Protein AF-A0A3N5RMQ4-F1 (afdb_monomer_lite)

Radius of gyration: 27.78 Å; chains: 1; bounding box: 71×48×73 Å

Sequence (140 aa):
MSSVLERARSGAKWNRNGFDSSDIGTADSSQSSVVGWPQATREYHYPFLNREVVIHSQTPPRWMEPVLAALDNLGRLPENWDSYGAVPIRQASLWAAVELLADVMHDETPLPTAVPTSHGAVQLEWHTRGIDLEIEVRGS

Structure (mmCIF, N/CA/C/O backbone):
data_AF-A0A3N5RMQ4-F1
#
_entry.id   AF-A0A3N5RMQ4-F1
#
loop_
_atom_site.group_PDB
_atom_site.id
_atom_site.type_symbol
_atom_site.label_atom_id
_atom_site.label_alt_id
_atom_site.label_comp_id
_atom_site.label_asym_id
_atom_site.label_entity_id
_atom_site.label_seq_id
_atom_site.pdbx_PDB_ins_code
_atom_site.Cartn_x
_atom_site.Cartn_y
_atom_site.Cartn_z
_atom_site.occupancy
_atom_site.B_iso_or_equiv
_atom_site.auth_seq_id
_atom_site.auth_comp_id
_atom_site.auth_asym_id
_atom_site.auth_atom_id
_atom_site.pdbx_PDB_model_num
ATOM 1 N N . MET A 1 1 ? 49.468 -39.193 -57.670 1.00 39.00 1 MET A N 1
ATOM 2 C CA . MET A 1 1 ? 50.034 -37.849 -57.423 1.00 39.00 1 MET A CA 1
ATOM 3 C C . MET A 1 1 ? 49.142 -37.190 -56.371 1.00 39.00 1 MET A C 1
ATOM 5 O O . MET A 1 1 ? 47.997 -36.927 -56.696 1.00 39.00 1 MET A O 1
ATOM 9 N N . SER A 1 2 ? 49.460 -37.387 -55.079 1.00 32.78 2 SER A N 1
ATOM 10 C CA . SER A 1 2 ? 49.954 -36.361 -54.112 1.00 32.78 2 SER A CA 1
ATOM 11 C C . SER A 1 2 ? 48.974 -35.190 -53.926 1.00 32.78 2 SER A C 1
ATOM 13 O O . SER A 1 2 ? 48.614 -34.587 -54.922 1.00 32.78 2 SER A O 1
ATOM 15 N N . SER A 1 3 ? 48.517 -34.765 -52.737 1.00 35.06 3 SER A N 1
ATOM 16 C CA . SER A 1 3 ? 49.075 -34.786 -51.367 1.00 35.06 3 SER A CA 1
ATOM 17 C C . SER A 1 3 ? 47.966 -34.304 -50.379 1.00 35.06 3 SER A C 1
ATOM 19 O O . SER A 1 3 ? 47.251 -33.377 -50.742 1.00 35.06 3 SER A O 1
ATOM 21 N N . VAL A 1 4 ? 47.614 -35.041 -49.303 1.00 34.88 4 VAL A N 1
ATOM 22 C CA . VAL A 1 4 ? 47.906 -34.809 -47.845 1.00 34.88 4 VAL A CA 1
ATOM 23 C C . VAL A 1 4 ? 47.145 -33.624 -47.192 1.00 34.88 4 VAL A C 1
ATOM 25 O O . VAL A 1 4 ? 47.280 -32.503 -47.657 1.00 34.88 4 VAL A O 1
ATOM 28 N N . LEU A 1 5 ? 46.176 -33.903 -46.287 1.00 32.38 5 LEU A N 1
ATOM 29 C CA . LEU A 1 5 ? 46.123 -33.671 -44.804 1.00 32.38 5 LEU A CA 1
ATOM 30 C C . LEU A 1 5 ? 46.327 -32.192 -44.378 1.00 32.38 5 LEU A C 1
ATOM 32 O O . LEU A 1 5 ? 47.195 -31.520 -44.901 1.00 32.38 5 LEU A O 1
ATOM 36 N N . GLU A 1 6 ? 45.565 -31.597 -43.448 1.00 31.70 6 GLU A N 1
ATOM 37 C CA . GLU A 1 6 ? 45.620 -31.913 -42.014 1.00 31.70 6 GLU A CA 1
ATOM 38 C C . GLU A 1 6 ? 44.569 -31.126 -41.188 1.00 31.70 6 GLU A C 1
ATOM 40 O O . GLU A 1 6 ? 44.133 -30.033 -41.546 1.00 31.70 6 GLU A O 1
ATOM 45 N N . ARG A 1 7 ? 44.155 -31.723 -40.062 1.00 34.56 7 ARG A N 1
ATOM 46 C CA . ARG A 1 7 ? 43.250 -31.183 -39.032 1.00 34.56 7 ARG A CA 1
ATOM 47 C C . ARG A 1 7 ? 43.920 -30.066 -38.224 1.00 34.56 7 ARG A C 1
ATOM 49 O O . ARG A 1 7 ? 45.043 -30.247 -37.775 1.00 34.56 7 ARG A O 1
ATOM 56 N N . ALA A 1 8 ? 43.162 -29.041 -37.835 1.00 32.22 8 ALA A N 1
ATOM 57 C CA . ALA A 1 8 ? 43.513 -28.190 -36.697 1.00 32.22 8 ALA A CA 1
ATOM 58 C C . ALA A 1 8 ? 42.519 -28.404 -35.540 1.00 32.22 8 ALA A C 1
ATOM 60 O O . ALA A 1 8 ? 41.424 -27.850 -35.514 1.00 32.22 8 ALA A O 1
ATOM 61 N N . ARG A 1 9 ? 42.918 -29.234 -34.568 1.00 37.03 9 ARG A N 1
ATOM 62 C CA . ARG A 1 9 ? 42.511 -29.099 -33.162 1.00 37.03 9 ARG A CA 1
ATOM 63 C C . ARG A 1 9 ? 43.669 -28.410 -32.442 1.00 37.03 9 ARG A C 1
ATOM 65 O O . ARG A 1 9 ? 44.762 -28.959 -32.411 1.00 37.03 9 ARG A O 1
ATOM 72 N N . SER A 1 10 ? 43.421 -27.254 -31.844 1.00 36.50 10 SER A N 1
ATOM 73 C CA . SER A 1 10 ? 44.274 -26.621 -30.830 1.00 36.50 10 SER A CA 1
ATOM 74 C C . SER A 1 10 ? 43.358 -25.638 -30.097 1.00 36.50 10 SER A C 1
ATOM 76 O O . SER A 1 10 ? 42.732 -24.808 -30.736 1.00 36.50 10 SER A O 1
ATOM 78 N N . GLY A 1 11 ? 43.041 -25.773 -28.813 1.00 30.53 11 GLY A N 1
ATOM 79 C CA . GLY A 1 11 ? 43.961 -25.996 -27.707 1.00 30.53 11 GLY A CA 1
ATOM 80 C C . GLY A 1 11 ? 44.046 -24.709 -26.882 1.00 30.53 11 GLY A C 1
ATOM 81 O O . GLY A 1 11 ? 45.134 -24.176 -26.706 1.00 30.53 11 GLY A O 1
ATOM 82 N N . ALA A 1 12 ? 42.910 -24.171 -26.412 1.00 32.94 12 ALA A N 1
ATOM 83 C CA . ALA A 1 12 ? 42.902 -23.008 -25.525 1.00 32.94 12 ALA A CA 1
ATOM 84 C C . ALA A 1 12 ? 43.366 -23.437 -24.123 1.00 32.94 12 ALA A C 1
ATOM 86 O O . ALA A 1 12 ? 42.582 -23.870 -23.278 1.00 32.94 12 ALA A O 1
ATOM 87 N N . LYS A 1 13 ? 44.682 -23.373 -23.908 1.00 34.81 13 LYS A N 1
ATOM 88 C CA . LYS A 1 13 ? 45.310 -23.466 -22.591 1.00 34.81 13 LYS A CA 1
ATOM 89 C C . LYS A 1 13 ? 45.109 -22.132 -21.875 1.00 34.81 13 LYS A C 1
ATOM 91 O O . LYS A 1 13 ? 45.732 -21.138 -22.228 1.00 34.81 13 LYS A O 1
ATOM 96 N N . TRP A 1 14 ? 44.246 -22.126 -20.865 1.00 31.02 14 TRP A N 1
ATOM 97 C CA . TRP A 1 14 ? 44.155 -21.036 -19.900 1.00 31.02 14 TRP A CA 1
ATOM 98 C C . TRP A 1 14 ? 45.414 -21.050 -19.026 1.00 31.02 14 TRP A C 1
ATOM 100 O O . TRP A 1 14 ? 45.551 -21.912 -18.157 1.00 31.02 14 TRP A O 1
ATOM 110 N N . ASN A 1 15 ? 46.343 -20.120 -19.260 1.00 34.81 15 ASN A N 1
ATOM 111 C CA . ASN A 1 15 ? 47.451 -19.882 -18.340 1.00 34.81 15 ASN A CA 1
ATOM 112 C C . ASN A 1 15 ? 47.025 -18.868 -17.275 1.00 34.81 15 ASN A C 1
ATOM 114 O O . ASN A 1 15 ? 46.618 -17.750 -17.579 1.00 34.81 15 ASN A O 1
ATOM 118 N N . ARG A 1 16 ? 47.127 -19.295 -16.012 1.00 43.94 16 ARG A N 1
ATOM 119 C CA . ARG A 1 16 ? 47.059 -18.438 -14.827 1.00 43.94 16 ARG A CA 1
ATOM 120 C C . ARG A 1 16 ? 48.349 -17.617 -14.736 1.00 43.94 16 ARG A C 1
ATOM 122 O O . ARG A 1 16 ? 49.430 -18.183 -14.855 1.00 43.94 16 ARG A O 1
ATOM 129 N N . ASN A 1 17 ? 48.180 -16.332 -14.434 1.00 43.81 17 ASN A N 1
ATOM 130 C CA . ASN A 1 17 ? 49.184 -15.341 -14.030 1.00 43.81 17 ASN A CA 1
ATOM 131 C C . ASN A 1 17 ? 49.997 -14.696 -15.166 1.00 43.81 17 ASN A C 1
ATOM 133 O O . ASN A 1 17 ? 51.017 -15.216 -15.606 1.00 43.81 17 ASN A O 1
ATOM 137 N N . GLY A 1 18 ? 49.564 -13.495 -15.553 1.00 33.78 18 GLY A N 1
ATOM 138 C CA . GLY A 1 18 ? 50.299 -12.569 -16.412 1.00 33.78 18 GLY A CA 1
ATOM 139 C C . GLY A 1 18 ? 49.556 -11.238 -16.507 1.00 33.78 18 GLY A C 1
ATOM 140 O O . GLY A 1 18 ? 48.960 -10.948 -17.534 1.00 33.78 18 GLY A O 1
ATOM 141 N N . PHE A 1 19 ? 49.511 -10.481 -15.408 1.00 40.75 19 PHE A N 1
ATOM 142 C CA . PHE A 1 19 ? 49.069 -9.086 -15.435 1.00 40.75 19 PHE A CA 1
ATOM 143 C C . PHE A 1 19 ? 50.290 -8.244 -15.829 1.00 40.75 19 PHE A C 1
ATOM 145 O O . PHE A 1 19 ? 51.216 -8.102 -15.031 1.00 40.75 19 PHE A O 1
ATOM 152 N N . ASP A 1 20 ? 50.337 -7.789 -17.081 1.00 39.09 20 ASP A N 1
ATOM 153 C CA . ASP A 1 20 ? 51.343 -6.837 -17.561 1.00 39.09 20 ASP A CA 1
ATOM 154 C C . ASP A 1 20 ? 50.923 -5.427 -17.119 1.00 39.09 20 ASP A C 1
ATOM 156 O O . ASP A 1 20 ? 49.795 -4.998 -17.351 1.00 39.09 20 ASP A O 1
ATOM 160 N N . SER A 1 21 ? 51.817 -4.721 -16.427 1.00 43.22 21 SER A N 1
ATOM 161 C CA . SER A 1 21 ? 51.553 -3.412 -15.818 1.00 43.22 21 SER A CA 1
ATOM 162 C C . SER A 1 21 ? 51.747 -2.236 -16.790 1.00 43.22 21 SER A C 1
ATOM 164 O O . SER A 1 21 ? 51.885 -1.099 -16.336 1.00 43.22 21 SER A O 1
ATOM 166 N N . SER A 1 22 ? 51.786 -2.470 -18.105 1.00 37.03 22 SER A N 1
ATOM 167 C CA . SER A 1 22 ? 52.055 -1.420 -19.099 1.00 37.03 22 SER A CA 1
ATOM 168 C C . SER A 1 22 ? 50.833 -0.866 -19.853 1.00 37.03 22 SER A C 1
ATOM 170 O O . SER A 1 22 ? 50.980 0.127 -20.558 1.00 37.03 22 SER A O 1
ATOM 172 N N . ASP A 1 23 ? 49.618 -1.367 -19.597 1.00 42.00 23 ASP A N 1
ATOM 173 C CA . ASP A 1 23 ? 48.367 -0.863 -20.205 1.00 42.00 23 ASP A CA 1
ATOM 174 C C . ASP A 1 23 ? 47.544 0.050 -19.270 1.00 42.00 23 ASP A C 1
ATOM 176 O O . ASP A 1 23 ? 46.312 0.028 -19.257 1.00 42.00 23 ASP A O 1
ATOM 180 N N . ILE A 1 24 ? 48.202 0.889 -18.463 1.00 44.88 24 ILE A N 1
ATOM 181 C CA . ILE A 1 24 ? 47.497 1.930 -17.696 1.00 44.88 24 ILE A CA 1
ATOM 182 C C . ILE A 1 24 ? 47.297 3.148 -18.604 1.00 44.88 24 ILE A C 1
ATOM 184 O O . ILE A 1 24 ? 48.021 4.140 -18.540 1.00 44.88 24 ILE A O 1
ATOM 188 N N . GLY A 1 25 ? 46.296 3.054 -19.478 1.00 37.44 25 GLY A N 1
ATOM 189 C CA . GLY A 1 25 ? 45.666 4.221 -20.077 1.00 37.44 25 GLY A CA 1
ATOM 190 C C . GLY A 1 25 ? 44.815 4.923 -19.021 1.00 37.44 25 GLY A C 1
ATOM 191 O O . GLY A 1 25 ? 43.992 4.293 -18.359 1.00 37.44 25 GLY A O 1
ATOM 192 N N . THR A 1 26 ? 45.022 6.225 -18.844 1.00 46.53 26 THR A N 1
ATOM 193 C CA . THR A 1 26 ? 44.214 7.091 -17.981 1.00 46.53 26 THR A CA 1
ATOM 194 C C . THR A 1 26 ? 42.781 7.141 -18.520 1.00 46.53 26 THR A C 1
ATOM 196 O O . THR A 1 26 ? 42.451 7.975 -19.359 1.00 46.53 26 THR A O 1
ATOM 199 N N . ALA A 1 27 ? 41.938 6.203 -18.094 1.00 39.59 27 ALA A N 1
ATOM 200 C CA . ALA A 1 27 ? 40.525 6.184 -18.434 1.00 39.59 27 ALA A CA 1
ATOM 201 C C . ALA A 1 27 ? 39.755 7.057 -17.436 1.00 39.59 27 ALA A C 1
ATOM 203 O O . ALA A 1 27 ? 39.710 6.775 -16.238 1.00 39.59 27 ALA A O 1
ATOM 204 N N . ASP A 1 28 ? 39.180 8.133 -17.967 1.00 38.91 28 ASP A N 1
ATOM 205 C CA . ASP A 1 28 ? 38.124 8.936 -17.358 1.00 38.91 28 ASP A CA 1
ATOM 206 C C . ASP A 1 28 ? 37.037 8.011 -16.779 1.00 38.91 28 ASP A C 1
ATOM 208 O O . ASP A 1 28 ? 36.470 7.166 -17.473 1.00 38.91 28 ASP A O 1
ATOM 212 N N . SER A 1 29 ? 36.791 8.123 -15.475 1.00 44.34 29 SER A N 1
ATOM 213 C CA . SER A 1 29 ? 35.946 7.222 -14.685 1.00 44.34 29 SER A CA 1
ATOM 214 C C . SER A 1 29 ? 34.449 7.518 -14.808 1.00 44.34 29 SER A C 1
ATOM 216 O O . SER A 1 29 ? 33.661 7.168 -13.927 1.00 44.34 29 SER A O 1
ATOM 218 N N . SER A 1 30 ? 34.022 8.119 -15.915 1.00 46.09 30 SER A N 1
ATOM 219 C CA . SER A 1 30 ? 32.618 8.385 -16.190 1.00 46.09 30 SER A CA 1
ATOM 220 C C . SER A 1 30 ? 32.085 7.472 -17.303 1.00 46.09 30 SER A C 1
ATOM 222 O O . SER A 1 30 ? 32.120 7.772 -18.487 1.00 46.09 30 SER A O 1
ATOM 224 N N . GLN A 1 31 ? 31.514 6.343 -16.864 1.00 53.97 31 GLN A N 1
ATOM 225 C CA . GLN A 1 31 ? 30.648 5.431 -17.628 1.00 53.97 31 GLN A CA 1
ATOM 226 C C . GLN A 1 31 ? 31.336 4.542 -18.675 1.00 53.97 31 GLN A C 1
ATOM 228 O O . GLN A 1 31 ? 31.289 4.773 -19.878 1.00 53.97 31 GLN A O 1
ATOM 233 N N . SER A 1 32 ? 31.878 3.415 -18.219 1.00 45.03 32 SER A N 1
ATOM 234 C CA . SER A 1 32 ? 32.131 2.257 -19.081 1.00 45.03 32 SER A CA 1
ATOM 235 C C . SER A 1 32 ? 31.566 1.005 -18.419 1.00 45.03 32 SER A C 1
ATOM 237 O O . SER A 1 32 ? 32.272 0.269 -17.735 1.00 45.03 32 SER A O 1
ATOM 239 N N . SER A 1 33 ? 30.264 0.765 -18.586 1.00 52.94 33 SER A N 1
ATOM 240 C CA . SER A 1 33 ? 29.719 -0.572 -18.369 1.00 52.94 33 SER A CA 1
ATOM 241 C C . SER A 1 33 ? 30.136 -1.434 -19.560 1.00 52.94 33 SER A C 1
ATOM 243 O O . SER A 1 33 ? 29.715 -1.227 -20.696 1.00 52.94 33 SER A O 1
ATOM 245 N N . VAL A 1 34 ? 31.030 -2.388 -19.313 1.00 53.69 34 VAL A N 1
ATOM 246 C CA . VAL A 1 34 ? 31.427 -3.381 -20.313 1.00 53.69 34 VAL A CA 1
ATOM 247 C C . VAL A 1 34 ? 30.183 -4.202 -20.670 1.00 53.69 34 VAL A C 1
ATOM 249 O O . VAL A 1 34 ? 29.616 -4.884 -19.813 1.00 53.69 34 VAL A O 1
ATOM 252 N N . VAL A 1 35 ? 29.739 -4.102 -21.925 1.00 54.53 35 VAL A N 1
ATOM 253 C CA . VAL A 1 35 ? 28.599 -4.845 -22.482 1.00 54.53 35 VAL A CA 1
ATOM 254 C C . VAL A 1 35 ? 28.796 -6.341 -22.204 1.00 54.53 35 VAL A C 1
ATOM 256 O O . VAL A 1 35 ? 29.720 -6.948 -22.737 1.00 54.53 35 VAL A O 1
ATOM 259 N N . GLY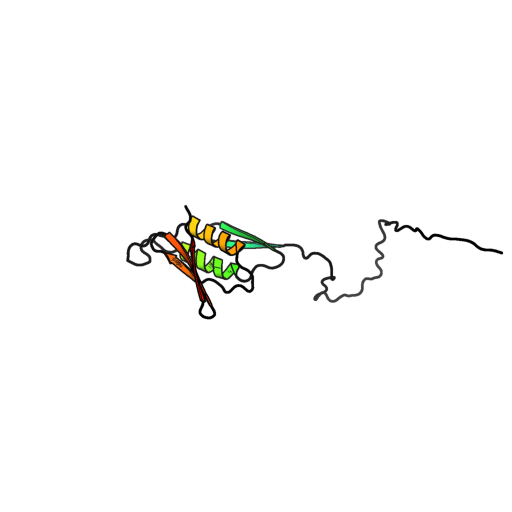 A 1 36 ? 27.950 -6.930 -21.350 1.00 58.22 36 GLY A N 1
ATOM 260 C CA . GLY A 1 36 ? 27.926 -8.379 -21.098 1.00 58.22 36 GLY A CA 1
ATOM 261 C C . GLY A 1 36 ? 28.220 -8.849 -19.669 1.00 58.22 36 GLY A C 1
ATOM 262 O O . GLY A 1 36 ? 28.087 -10.044 -19.414 1.00 58.22 36 GLY A O 1
ATOM 263 N N . TRP A 1 37 ? 28.558 -7.968 -18.721 1.00 58.84 37 TRP A N 1
ATOM 264 C CA . TRP A 1 37 ? 28.590 -8.361 -17.303 1.00 58.84 37 TRP A CA 1
ATOM 265 C C . TRP A 1 37 ? 27.198 -8.221 -16.677 1.00 58.84 37 TRP A C 1
ATOM 267 O O . TRP A 1 37 ? 26.583 -7.158 -16.829 1.00 58.84 37 TRP A O 1
ATOM 277 N N . PRO A 1 38 ? 26.684 -9.249 -15.970 1.00 62.53 38 PRO A N 1
ATOM 278 C CA . PRO A 1 38 ? 25.441 -9.109 -15.226 1.00 62.53 38 PRO A CA 1
ATOM 279 C C . PRO A 1 38 ? 25.611 -7.966 -14.227 1.00 62.53 38 PRO A C 1
ATOM 281 O O . PRO A 1 38 ? 26.559 -7.954 -13.440 1.00 62.53 38 PRO A O 1
ATOM 284 N N . GLN A 1 39 ? 24.717 -6.980 -14.288 1.00 69.44 39 GLN A N 1
ATOM 285 C CA . GLN A 1 39 ? 24.694 -5.932 -13.276 1.00 69.44 39 GLN A CA 1
ATOM 286 C C . GLN A 1 39 ? 24.405 -6.606 -11.936 1.00 69.44 39 GLN A C 1
ATOM 288 O O . GLN A 1 39 ? 23.438 -7.363 -11.815 1.00 69.44 39 GLN A O 1
ATOM 293 N N . ALA A 1 40 ? 25.263 -6.368 -10.947 1.00 83.38 40 ALA A N 1
ATOM 294 C CA . ALA A 1 40 ? 25.068 -6.926 -9.621 1.00 83.38 40 ALA A CA 1
ATOM 295 C C . ALA A 1 40 ? 23.728 -6.430 -9.057 1.00 83.38 40 ALA A C 1
ATOM 297 O O . ALA A 1 40 ? 23.475 -5.224 -9.019 1.00 83.38 40 ALA A O 1
ATOM 298 N N . THR A 1 41 ? 22.875 -7.360 -8.628 1.00 90.69 41 THR A N 1
ATOM 299 C CA . THR A 1 41 ? 21.700 -7.039 -7.815 1.00 90.69 41 THR A CA 1
ATOM 300 C C . THR A 1 41 ? 22.148 -6.336 -6.540 1.00 90.69 41 THR A C 1
ATOM 302 O O . THR A 1 41 ? 23.120 -6.749 -5.905 1.00 90.69 41 THR A O 1
ATOM 305 N N . ARG A 1 42 ? 21.439 -5.271 -6.186 1.00 93.56 42 ARG A N 1
ATOM 306 C CA . ARG A 1 42 ? 21.619 -4.482 -4.973 1.00 93.56 42 ARG A CA 1
ATOM 307 C C . ARG A 1 42 ? 20.425 -4.701 -4.055 1.00 93.56 42 ARG A C 1
ATOM 309 O O . ARG A 1 42 ? 19.342 -5.059 -4.514 1.00 93.56 42 ARG A O 1
ATOM 316 N N . GLU A 1 43 ? 20.653 -4.477 -2.773 1.00 95.81 43 GLU A N 1
ATOM 317 C CA . GLU A 1 43 ? 19.618 -4.478 -1.748 1.00 95.81 43 GLU A CA 1
ATOM 318 C C . GLU A 1 43 ? 19.115 -3.044 -1.548 1.00 95.81 43 GLU A C 1
ATOM 320 O O . GLU A 1 43 ? 19.912 -2.108 -1.426 1.00 95.81 43 GLU A O 1
ATOM 325 N N . TYR A 1 44 ? 17.797 -2.872 -1.562 1.00 95.19 44 TYR A N 1
ATOM 326 C CA . TYR A 1 44 ? 17.121 -1.606 -1.301 1.00 95.19 44 TYR A CA 1
ATOM 327 C C . TYR A 1 44 ? 16.192 -1.778 -0.105 1.00 95.19 44 TYR A C 1
ATOM 329 O O . TYR A 1 44 ? 15.372 -2.695 -0.091 1.00 95.19 44 TYR A O 1
ATOM 337 N N . HIS A 1 45 ? 16.319 -0.878 0.868 1.00 96.50 45 HIS A N 1
ATOM 338 C CA . HIS A 1 45 ? 15.560 -0.897 2.113 1.00 96.50 45 HIS A CA 1
ATOM 339 C C . HIS A 1 45 ? 14.560 0.249 2.121 1.00 96.50 45 HIS A C 1
ATOM 341 O O . HIS A 1 45 ? 14.942 1.410 1.954 1.00 96.50 45 HIS A O 1
ATOM 347 N N . TYR A 1 46 ? 13.295 -0.077 2.357 1.00 96.06 46 TYR A N 1
ATOM 348 C CA . TYR A 1 46 ? 12.230 0.903 2.504 1.00 96.06 46 TYR A CA 1
ATOM 349 C C . TYR A 1 46 ? 11.614 0.780 3.892 1.00 96.06 46 TYR A C 1
ATOM 351 O O . TYR A 1 46 ? 11.109 -0.296 4.220 1.00 96.06 46 TYR A O 1
ATOM 359 N N . PRO A 1 47 ? 11.611 1.845 4.710 1.00 95.31 47 PRO A N 1
ATOM 360 C CA . PRO A 1 47 ? 10.868 1.823 5.957 1.00 95.31 47 PRO A CA 1
ATOM 361 C C . PRO A 1 47 ? 9.378 1.681 5.643 1.00 95.31 47 PRO A C 1
ATOM 363 O O . PRO A 1 47 ? 8.831 2.410 4.816 1.00 95.31 47 PRO A O 1
ATOM 366 N N . PHE A 1 48 ? 8.724 0.739 6.308 1.00 97.25 48 PHE A N 1
ATOM 367 C CA . PHE A 1 48 ? 7.297 0.514 6.159 1.00 97.25 48 PHE A CA 1
ATOM 368 C C . PHE A 1 48 ? 6.713 0.048 7.487 1.00 97.25 48 PHE A C 1
ATOM 370 O O . PHE A 1 48 ? 7.092 -1.001 8.023 1.00 97.25 48 PHE A O 1
ATOM 377 N N . LEU A 1 49 ? 5.791 0.841 8.036 1.00 93.75 49 LEU A N 1
ATOM 378 C CA . LEU A 1 49 ? 5.260 0.648 9.378 1.00 93.75 49 LEU A C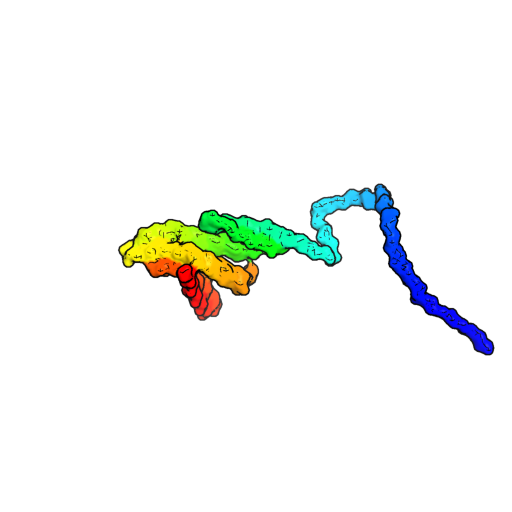A 1
ATOM 379 C C . LEU A 1 49 ? 6.399 0.609 10.413 1.00 93.75 49 LEU A C 1
ATOM 381 O O . LEU A 1 49 ? 7.141 1.574 10.576 1.00 93.75 49 LEU A O 1
ATOM 385 N N . ASN A 1 50 ? 6.537 -0.503 11.137 1.00 92.62 50 ASN A N 1
ATOM 386 C CA . ASN A 1 50 ? 7.575 -0.730 12.143 1.00 92.62 50 ASN A CA 1
ATOM 387 C C . ASN A 1 50 ? 8.678 -1.695 11.667 1.00 92.62 50 ASN A C 1
ATOM 389 O O . ASN A 1 50 ? 9.395 -2.254 12.500 1.00 92.62 50 ASN A O 1
ATOM 393 N N . ARG A 1 51 ? 8.785 -1.935 10.353 1.00 94.25 51 ARG A N 1
ATOM 394 C CA . ARG A 1 51 ? 9.769 -2.834 9.729 1.00 94.25 51 ARG A CA 1
ATOM 395 C C . ARG A 1 51 ? 10.314 -2.220 8.439 1.00 94.25 51 ARG A C 1
ATOM 397 O O . ARG A 1 51 ? 10.075 -1.052 8.140 1.00 94.25 51 ARG A O 1
ATOM 404 N N . GLU A 1 52 ? 11.049 -3.027 7.685 1.00 94.50 52 GLU A N 1
ATOM 405 C CA . GLU A 1 52 ? 11.554 -2.682 6.364 1.00 94.50 52 GLU A CA 1
ATOM 406 C C . GLU A 1 52 ? 11.002 -3.645 5.310 1.00 94.50 52 GLU A C 1
ATOM 408 O O . GLU A 1 52 ? 10.854 -4.843 5.563 1.00 94.50 52 GLU A O 1
ATOM 413 N N . VAL A 1 53 ? 10.724 -3.111 4.123 1.00 95.69 53 VAL A N 1
ATOM 414 C CA . VAL A 1 53 ? 10.582 -3.883 2.888 1.00 95.69 53 VAL A CA 1
ATOM 415 C C . VAL A 1 53 ? 11.950 -3.910 2.220 1.00 95.69 53 VAL A C 1
ATOM 417 O O . VAL A 1 53 ? 12.526 -2.858 1.936 1.00 95.69 53 VAL A O 1
ATOM 420 N N . VAL A 1 54 ? 12.461 -5.113 1.976 1.00 95.56 54 VAL A N 1
ATOM 421 C CA . VAL A 1 54 ? 13.764 -5.333 1.347 1.00 95.56 54 VAL A CA 1
ATOM 422 C C . VAL A 1 54 ? 13.553 -5.861 -0.066 1.00 95.56 54 VAL A C 1
ATOM 424 O O . VAL A 1 54 ? 12.907 -6.890 -0.260 1.00 95.56 54 VAL A O 1
ATOM 427 N N . ILE A 1 55 ? 14.098 -5.159 -1.059 1.00 93.50 55 ILE A N 1
ATOM 428 C CA . ILE A 1 55 ? 14.003 -5.528 -2.476 1.00 93.50 55 ILE A CA 1
ATOM 429 C C . ILE A 1 55 ? 15.402 -5.804 -3.013 1.00 93.50 55 ILE A C 1
ATOM 431 O O . ILE A 1 55 ? 16.311 -4.991 -2.852 1.00 93.50 55 ILE A O 1
ATOM 435 N N . HIS A 1 56 ? 15.571 -6.940 -3.689 1.00 93.12 56 HIS A N 1
ATOM 436 C CA . HIS A 1 56 ? 16.816 -7.288 -4.368 1.00 93.12 56 HIS A CA 1
ATOM 437 C C . HIS A 1 56 ? 16.644 -7.057 -5.870 1.00 93.12 56 HIS A C 1
ATOM 439 O O . HIS A 1 56 ? 15.970 -7.830 -6.551 1.00 93.12 56 HIS A O 1
ATOM 445 N N . SER A 1 57 ? 17.242 -5.994 -6.407 1.00 91.25 57 SER A N 1
ATOM 446 C CA . SER A 1 57 ? 17.092 -5.634 -7.822 1.00 91.25 57 SER A CA 1
ATOM 447 C C . SER A 1 57 ? 18.320 -4.905 -8.371 1.00 91.25 57 SER A C 1
ATOM 449 O O . SER A 1 57 ? 19.194 -4.466 -7.631 1.00 91.25 57 SER A O 1
ATOM 451 N N . GLN A 1 58 ? 18.434 -4.789 -9.695 1.00 91.38 58 GLN A N 1
ATOM 452 C CA . GLN A 1 58 ? 19.480 -3.954 -10.310 1.00 91.38 58 GLN A CA 1
ATOM 453 C C . GLN A 1 58 ? 19.165 -2.457 -10.165 1.00 91.38 58 GLN A C 1
ATOM 455 O O . GLN A 1 58 ? 20.061 -1.617 -10.116 1.00 91.38 58 GLN A O 1
ATOM 460 N N . THR A 1 59 ? 17.878 -2.117 -10.149 1.00 91.94 59 THR A N 1
ATOM 461 C CA . THR A 1 59 ? 17.338 -0.761 -10.017 1.00 91.94 59 THR A CA 1
ATOM 462 C C . THR A 1 59 ? 16.030 -0.870 -9.233 1.00 91.94 59 THR A C 1
ATOM 464 O O . THR A 1 59 ? 15.275 -1.820 -9.467 1.00 91.94 59 THR A O 1
ATOM 467 N N . PRO A 1 60 ? 15.763 0.029 -8.274 1.00 92.06 60 PRO A N 1
ATOM 468 C CA . PRO A 1 60 ? 14.555 -0.060 -7.472 1.00 92.06 60 PRO A CA 1
ATOM 469 C C . PRO A 1 60 ? 13.320 0.284 -8.318 1.00 92.06 60 PRO A C 1
ATOM 471 O O . PRO A 1 60 ? 13.401 1.221 -9.119 1.00 92.06 60 PRO A O 1
ATOM 474 N N . PRO A 1 61 ? 12.181 -0.410 -8.131 1.00 94.31 61 PRO A N 1
ATOM 475 C CA . PRO A 1 61 ? 10.950 -0.060 -8.827 1.00 94.31 61 PRO A CA 1
ATOM 476 C C . PRO A 1 61 ? 10.487 1.348 -8.448 1.00 94.31 61 PRO A C 1
ATOM 478 O O . PRO A 1 61 ? 10.396 1.685 -7.264 1.00 94.31 61 PRO A O 1
ATOM 481 N N . ARG A 1 62 ? 10.151 2.173 -9.442 1.00 95.06 62 ARG A N 1
ATOM 482 C CA . ARG A 1 62 ? 9.773 3.584 -9.226 1.00 95.06 62 ARG A CA 1
ATOM 483 C C . ARG A 1 62 ? 8.471 3.741 -8.450 1.00 95.06 62 ARG A C 1
ATOM 485 O O . ARG A 1 62 ? 8.260 4.762 -7.802 1.00 95.06 62 ARG A O 1
ATOM 492 N N . TRP A 1 63 ? 7.600 2.739 -8.525 1.00 96.50 63 TRP A N 1
ATOM 493 C CA . TRP A 1 63 ? 6.318 2.732 -7.829 1.00 96.50 63 TRP A CA 1
ATOM 494 C C . TRP A 1 63 ? 6.445 2.439 -6.329 1.00 96.50 63 TRP A C 1
ATOM 496 O O . TRP A 1 63 ? 5.540 2.791 -5.579 1.00 96.50 63 TRP A O 1
ATOM 506 N N . MET A 1 64 ? 7.547 1.827 -5.879 1.00 96.31 64 MET A N 1
ATOM 507 C CA . MET A 1 64 ? 7.676 1.285 -4.521 1.00 96.31 64 MET A CA 1
ATOM 508 C C . MET A 1 64 ? 7.571 2.371 -3.450 1.00 96.31 64 MET A C 1
ATOM 510 O O . MET A 1 64 ? 6.694 2.327 -2.594 1.00 96.31 64 MET A O 1
ATOM 514 N N . GLU A 1 65 ? 8.445 3.375 -3.515 1.00 96.38 65 GLU A N 1
ATOM 515 C CA . GLU A 1 65 ? 8.512 4.445 -2.518 1.00 96.38 65 GLU A CA 1
ATOM 516 C C . GLU A 1 65 ? 7.185 5.215 -2.347 1.00 96.38 65 GLU A C 1
ATOM 518 O O . GLU A 1 65 ? 6.703 5.294 -1.214 1.00 96.38 65 GLU A O 1
ATOM 523 N N . PRO A 1 66 ? 6.534 5.736 -3.412 1.00 97.50 66 PRO A N 1
ATOM 524 C CA . PRO A 1 66 ? 5.278 6.467 -3.242 1.00 97.50 66 PRO A CA 1
ATOM 525 C C . PRO A 1 66 ? 4.131 5.583 -2.732 1.00 97.50 66 PRO A C 1
ATOM 527 O O . PRO A 1 66 ? 3.317 6.049 -1.934 1.00 97.50 66 PRO A O 1
ATOM 530 N N . VAL A 1 67 ? 4.068 4.312 -3.143 1.00 98.06 67 VAL A N 1
ATOM 531 C CA . VAL A 1 67 ? 3.037 3.370 -2.678 1.00 98.06 67 VAL A CA 1
ATOM 532 C C . VAL A 1 67 ? 3.229 3.031 -1.202 1.00 98.06 67 VAL A C 1
ATOM 534 O O . VAL A 1 67 ? 2.267 3.088 -0.435 1.00 98.06 67 VAL A O 1
ATOM 537 N N . LEU A 1 68 ? 4.459 2.722 -0.779 1.00 98.31 68 LEU A N 1
ATOM 538 C CA . LEU A 1 68 ? 4.750 2.431 0.624 1.00 98.31 68 LEU A CA 1
ATOM 539 C C . LEU A 1 68 ? 4.446 3.636 1.511 1.00 98.31 68 LEU A C 1
ATOM 541 O O . LEU A 1 68 ? 3.814 3.465 2.548 1.00 98.31 68 LEU A O 1
ATOM 545 N N . ALA A 1 69 ? 4.801 4.850 1.082 1.00 98.19 69 ALA A N 1
ATOM 546 C CA . ALA A 1 69 ? 4.469 6.069 1.814 1.00 98.19 69 ALA A CA 1
ATOM 547 C C . ALA A 1 69 ? 2.947 6.268 1.960 1.00 98.19 69 ALA A C 1
ATOM 549 O O . ALA A 1 69 ? 2.470 6.638 3.035 1.00 98.19 69 ALA A O 1
ATOM 550 N N . ALA A 1 70 ? 2.170 5.999 0.905 1.00 98.56 70 ALA A N 1
ATOM 551 C CA . ALA A 1 70 ? 0.712 6.089 0.956 1.00 98.56 70 ALA A CA 1
ATOM 552 C C . ALA A 1 70 ? 0.113 5.072 1.942 1.00 98.56 70 ALA A C 1
ATOM 554 O O . ALA A 1 70 ? -0.653 5.452 2.827 1.00 98.56 70 ALA A O 1
ATOM 555 N N . LEU A 1 71 ? 0.503 3.800 1.841 1.00 98.62 71 LEU A N 1
ATOM 556 C CA . LEU A 1 71 ? 0.029 2.732 2.725 1.00 98.62 71 LEU A CA 1
ATOM 557 C C . LEU A 1 71 ? 0.441 2.961 4.189 1.00 98.62 71 LEU A C 1
ATOM 559 O O . LEU A 1 71 ? -0.359 2.767 5.103 1.00 98.62 71 LEU A O 1
ATOM 563 N N . ASP A 1 72 ? 1.663 3.428 4.422 1.00 98.31 72 ASP A N 1
ATOM 564 C CA . ASP A 1 72 ? 2.183 3.741 5.752 1.00 98.31 72 ASP A CA 1
ATOM 565 C C . ASP A 1 72 ? 1.397 4.890 6.412 1.00 98.31 72 ASP A C 1
ATOM 567 O O . ASP A 1 72 ? 1.083 4.832 7.601 1.00 98.31 72 ASP A O 1
ATOM 571 N N . ASN A 1 73 ? 0.966 5.889 5.633 1.00 98.38 73 ASN A N 1
ATOM 572 C CA . ASN A 1 73 ? 0.051 6.927 6.113 1.00 98.38 73 ASN A CA 1
ATOM 573 C C . ASN A 1 73 ? -1.327 6.369 6.490 1.00 98.38 73 ASN A C 1
ATOM 575 O O . ASN A 1 73 ? -1.862 6.749 7.533 1.00 98.38 73 ASN A O 1
ATOM 579 N N . LEU A 1 74 ? -1.882 5.438 5.704 1.00 98.56 74 LEU A N 1
ATOM 580 C CA . LEU A 1 74 ? -3.139 4.767 6.063 1.00 98.56 74 LEU A CA 1
ATOM 581 C C . LEU A 1 74 ? -3.006 3.962 7.363 1.00 98.56 74 LEU A C 1
ATOM 583 O O . LEU A 1 74 ? -3.919 3.956 8.186 1.00 98.56 74 LEU A O 1
ATOM 587 N N . GLY A 1 75 ? -1.849 3.334 7.589 1.00 97.81 75 GLY A N 1
ATOM 588 C CA . GLY A 1 75 ? -1.546 2.602 8.821 1.00 97.81 75 GLY A CA 1
ATOM 589 C C . GLY A 1 75 ? -1.464 3.465 10.084 1.00 97.81 75 GLY A C 1
ATOM 590 O O . GLY A 1 75 ? -1.480 2.921 11.187 1.00 97.81 75 GLY A O 1
ATOM 591 N N . ARG A 1 76 ? -1.400 4.797 9.946 1.00 97.56 76 ARG A N 1
ATOM 592 C CA . ARG A 1 76 ? -1.394 5.756 11.064 1.00 97.56 76 ARG A CA 1
ATOM 593 C C . ARG A 1 76 ? -2.768 6.333 11.389 1.00 97.56 76 ARG A C 1
ATOM 595 O O . ARG A 1 76 ? -2.871 7.123 12.328 1.00 97.56 76 ARG A O 1
ATOM 602 N N . LEU A 1 77 ? -3.804 5.988 10.624 1.00 98.12 77 LEU A N 1
ATOM 603 C CA . LEU A 1 77 ? -5.143 6.504 10.878 1.00 98.12 77 LEU A CA 1
ATOM 604 C C . LEU A 1 77 ? -5.632 6.046 12.262 1.00 98.12 77 LEU A C 1
ATOM 606 O O . LEU A 1 77 ? -5.581 4.847 12.561 1.00 98.12 77 LEU A O 1
ATOM 610 N N . PRO A 1 78 ? -6.080 6.981 13.121 1.00 97.88 78 PRO A N 1
ATOM 611 C CA . PRO A 1 78 ? -6.574 6.637 14.444 1.00 97.88 78 PRO A CA 1
ATOM 612 C C . PRO A 1 78 ? -7.927 5.927 14.351 1.00 97.88 78 PRO A C 1
ATOM 614 O O . PRO A 1 78 ? -8.575 5.896 13.307 1.00 97.88 78 PRO A O 1
ATOM 617 N N . GLU A 1 79 ? -8.388 5.383 15.471 1.00 97.94 79 GLU A N 1
ATOM 618 C CA . GLU A 1 79 ? -9.773 4.936 15.584 1.00 97.94 79 GLU A CA 1
ATOM 619 C C . GLU A 1 79 ? -10.740 6.098 15.306 1.00 97.94 79 GLU A C 1
ATOM 621 O O . GLU A 1 79 ? -10.470 7.244 15.673 1.00 97.94 79 GLU A O 1
ATOM 626 N N . ASN A 1 80 ? -11.865 5.793 14.654 1.00 97.88 80 ASN A N 1
ATOM 627 C CA . ASN A 1 80 ? -12.894 6.751 14.261 1.00 97.88 80 ASN A CA 1
ATOM 628 C C . ASN A 1 80 ? -12.373 7.877 13.338 1.00 97.88 80 ASN A C 1
ATOM 630 O O . ASN A 1 80 ? -12.844 9.013 13.412 1.00 97.88 80 ASN A O 1
ATOM 634 N N . TRP A 1 81 ? -11.399 7.579 12.464 1.00 97.94 81 TRP A N 1
ATOM 635 C CA . TRP A 1 81 ? -10.797 8.554 11.538 1.00 97.94 81 TRP A CA 1
ATOM 636 C C . TRP A 1 81 ? -11.798 9.185 10.557 1.00 97.94 81 TRP A C 1
ATOM 638 O O . TRP A 1 81 ? -11.537 10.265 10.031 1.00 97.94 81 TRP A O 1
ATOM 648 N N . ASP A 1 82 ? -12.947 8.546 10.334 1.00 97.69 82 ASP A N 1
ATOM 649 C CA . ASP A 1 82 ? -14.025 9.032 9.471 1.00 97.69 82 ASP A CA 1
ATOM 650 C C . ASP A 1 82 ? -15.170 9.723 10.233 1.00 97.69 82 ASP A C 1
ATOM 652 O O . ASP A 1 82 ? -16.105 10.208 9.606 1.00 97.69 82 ASP A O 1
ATOM 656 N N . SER A 1 83 ? -15.114 9.805 11.569 1.00 97.50 83 SER A N 1
ATOM 657 C CA . SER A 1 83 ? -16.217 10.255 12.445 1.00 97.50 83 SER A CA 1
ATOM 658 C C . SER A 1 83 ? -17.482 9.376 12.446 1.00 97.50 83 SER A C 1
ATOM 660 O O . SER A 1 83 ? -18.455 9.728 13.117 1.00 97.50 83 SER A O 1
ATOM 662 N N . TYR A 1 84 ? -17.478 8.238 11.747 1.00 97.19 84 TYR A N 1
ATOM 663 C CA . TYR A 1 84 ? -18.596 7.288 11.645 1.00 97.19 84 TYR A CA 1
ATOM 664 C C . TYR A 1 84 ? -18.267 5.906 12.229 1.00 97.19 84 TYR A C 1
ATOM 666 O O . TYR A 1 84 ? -19.002 4.941 12.019 1.00 97.19 84 TYR A O 1
ATOM 674 N N . GLY A 1 85 ? -17.202 5.815 13.023 1.00 96.88 85 GLY A N 1
ATOM 675 C CA . GLY A 1 85 ? -16.799 4.610 13.736 1.00 96.88 85 GLY A CA 1
ATOM 676 C C . GLY A 1 85 ? -15.851 3.708 12.954 1.00 96.88 85 GLY A C 1
ATOM 677 O O . GLY A 1 85 ? -15.766 2.524 13.282 1.00 96.88 85 GLY A O 1
ATOM 678 N N . ALA A 1 86 ? -15.140 4.221 11.942 1.00 98.00 86 ALA A N 1
ATOM 679 C CA . ALA A 1 86 ? -14.133 3.427 11.252 1.00 98.00 86 ALA A CA 1
ATOM 680 C C . ALA A 1 86 ? -13.060 2.905 12.210 1.00 98.00 86 ALA A C 1
ATOM 682 O O . ALA A 1 86 ? -12.553 3.621 13.078 1.00 98.00 86 ALA A O 1
ATOM 683 N N . VAL A 1 87 ? -12.668 1.653 12.010 1.00 97.88 87 VAL A N 1
ATOM 684 C CA . VAL A 1 87 ? -11.559 1.052 12.749 1.00 97.88 87 VAL A CA 1
ATOM 685 C C . VAL A 1 87 ? -10.223 1.388 12.074 1.00 97.88 87 VAL A C 1
ATOM 687 O O . VAL A 1 87 ? -10.188 1.639 10.863 1.00 97.88 87 VAL A O 1
ATOM 690 N N . PRO A 1 88 ? -9.103 1.365 12.821 1.00 98.25 88 PRO A N 1
ATOM 691 C CA . PRO A 1 88 ? -7.776 1.457 12.225 1.00 98.25 88 PRO A CA 1
ATOM 692 C C . PRO A 1 88 ? -7.545 0.362 11.180 1.00 98.25 88 PRO A C 1
ATOM 694 O O . PRO A 1 88 ? -8.040 -0.765 11.299 1.00 98.25 88 PRO A O 1
ATOM 697 N N . ILE A 1 89 ? -6.745 0.678 10.165 1.00 98.44 89 ILE A N 1
ATOM 698 C CA . ILE A 1 89 ? -6.381 -0.289 9.130 1.00 98.44 89 ILE A CA 1
ATOM 699 C C . ILE A 1 89 ? -5.535 -1.404 9.744 1.00 98.44 89 ILE A C 1
ATOM 701 O O . ILE A 1 89 ? -4.560 -1.153 10.455 1.00 98.44 89 ILE A O 1
ATOM 705 N N . ARG A 1 90 ? -5.896 -2.662 9.468 1.00 98.12 90 ARG A N 1
ATOM 706 C CA . ARG A 1 90 ? -5.132 -3.814 9.958 1.00 98.12 90 ARG A CA 1
ATOM 707 C C . ARG A 1 90 ? -3.768 -3.840 9.274 1.00 98.12 90 ARG A C 1
ATOM 709 O O . ARG A 1 90 ? -3.693 -3.805 8.047 1.00 98.12 90 ARG A O 1
ATOM 716 N N . GLN A 1 91 ? -2.700 -4.019 10.053 1.00 97.81 91 GLN A N 1
ATOM 717 C CA . GLN A 1 91 ? -1.348 -4.177 9.499 1.00 97.81 91 GLN A CA 1
ATOM 718 C C . GLN A 1 91 ? -1.271 -5.332 8.492 1.00 97.81 91 GLN A C 1
ATOM 720 O O . GLN A 1 91 ? -0.599 -5.201 7.476 1.00 97.81 91 GLN A O 1
ATOM 725 N N . ALA A 1 92 ? -2.001 -6.428 8.724 1.00 97.81 92 ALA A N 1
ATOM 726 C CA . ALA A 1 92 ? -2.068 -7.550 7.789 1.00 97.81 92 ALA A CA 1
ATOM 727 C C . ALA A 1 92 ? -2.627 -7.143 6.411 1.00 97.81 92 ALA A C 1
ATOM 729 O O . ALA A 1 92 ? -2.118 -7.602 5.396 1.00 97.81 92 ALA A O 1
ATOM 730 N N . SER A 1 93 ? -3.620 -6.245 6.355 1.00 98.56 93 SER A N 1
ATOM 731 C CA . SER A 1 93 ? -4.152 -5.721 5.087 1.00 98.56 93 SER A CA 1
ATOM 732 C C . SER A 1 93 ? -3.118 -4.864 4.351 1.00 98.56 93 SER A C 1
ATOM 734 O O . SER A 1 93 ? -3.021 -4.932 3.132 1.00 98.56 93 SER A O 1
ATOM 736 N N . LEU A 1 94 ? -2.327 -4.080 5.090 1.00 98.56 94 LEU A N 1
ATOM 737 C CA . LEU A 1 94 ? -1.266 -3.238 4.529 1.00 98.56 94 LEU A CA 1
ATOM 738 C C . LEU A 1 94 ? -0.125 -4.078 3.948 1.00 98.56 94 LEU A C 1
ATOM 740 O O . LEU A 1 94 ? 0.301 -3.826 2.827 1.00 98.56 94 LEU A O 1
ATOM 744 N N . TRP A 1 95 ? 0.326 -5.105 4.672 1.00 98.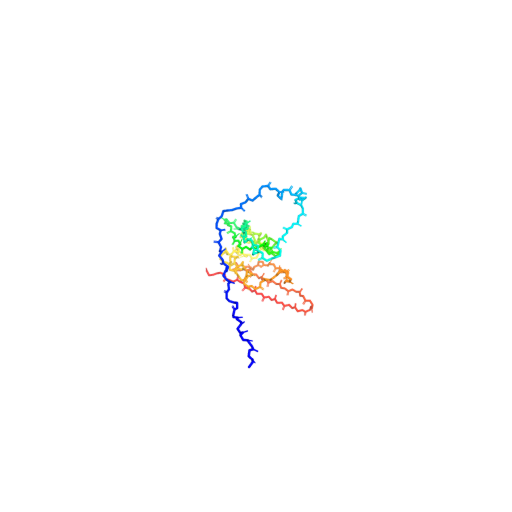06 9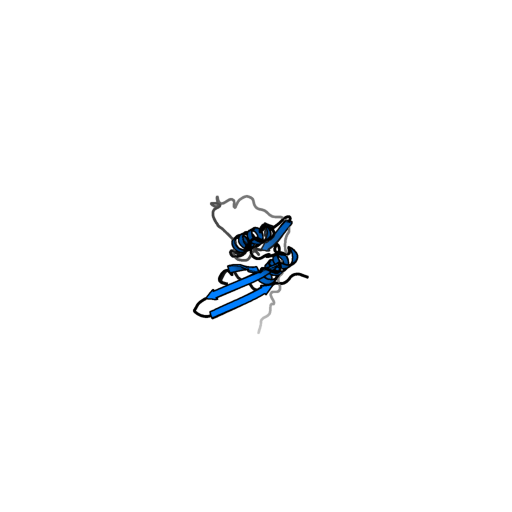5 TRP A N 1
ATOM 745 C CA . TRP A 1 95 ? 1.340 -6.038 4.174 1.00 98.06 95 TRP A CA 1
ATOM 746 C C . TRP A 1 95 ? 0.849 -6.839 2.970 1.00 98.06 95 TRP A C 1
ATOM 748 O O . TRP A 1 95 ? 1.551 -6.897 1.965 1.00 98.06 95 TRP A O 1
ATOM 758 N N . ALA A 1 96 ? -0.379 -7.361 3.017 1.00 98.25 96 ALA A N 1
ATOM 759 C CA . ALA A 1 96 ? -0.970 -8.064 1.881 1.00 98.25 96 ALA A CA 1
ATOM 760 C C . ALA A 1 96 ? -1.104 -7.159 0.641 1.00 98.25 96 ALA A C 1
ATOM 762 O O . ALA A 1 96 ? -0.970 -7.633 -0.484 1.00 98.25 96 ALA A O 1
ATOM 763 N N . ALA A 1 97 ? -1.333 -5.852 0.822 1.00 98.56 97 ALA A N 1
ATOM 764 C CA . ALA A 1 97 ? -1.362 -4.904 -0.289 1.00 98.56 97 ALA A CA 1
ATOM 765 C C . ALA A 1 97 ? 0.033 -4.708 -0.904 1.00 98.56 97 ALA A C 1
ATOM 767 O O . ALA A 1 97 ? 0.153 -4.655 -2.126 1.00 98.56 97 ALA A O 1
ATOM 768 N N . VAL A 1 98 ? 1.087 -4.647 -0.081 1.00 97.94 98 VAL A N 1
ATOM 769 C CA . VAL A 1 98 ? 2.477 -4.589 -0.567 1.00 97.94 98 VAL A CA 1
ATOM 770 C C . VAL A 1 98 ? 2.844 -5.854 -1.339 1.00 97.94 98 VAL A C 1
ATOM 772 O O . VAL A 1 98 ? 3.390 -5.746 -2.433 1.00 97.94 98 VAL A O 1
ATOM 775 N N . GLU A 1 99 ? 2.516 -7.033 -0.806 1.00 96.94 99 GLU A N 1
ATOM 776 C CA . GLU A 1 99 ? 2.766 -8.324 -1.464 1.00 96.94 99 GLU A CA 1
ATOM 777 C C . GLU A 1 99 ? 2.038 -8.414 -2.810 1.00 96.94 99 GLU A C 1
ATOM 779 O O . GLU A 1 99 ? 2.665 -8.678 -3.833 1.00 96.94 99 GLU A O 1
ATOM 784 N N . LEU A 1 100 ? 0.742 -8.083 -2.838 1.00 97.88 100 LEU A N 1
ATOM 785 C CA . LEU A 1 100 ? -0.039 -8.045 -4.073 1.00 97.88 100 LEU A CA 1
ATOM 786 C C . LEU A 1 100 ? 0.591 -7.110 -5.114 1.00 97.88 100 LEU A C 1
ATOM 788 O O . LEU A 1 100 ? 0.722 -7.482 -6.277 1.00 97.88 100 LEU A O 1
ATOM 792 N N . LEU A 1 101 ? 0.968 -5.892 -4.716 1.00 97.88 101 LEU A N 1
ATOM 793 C CA . LEU A 1 101 ? 1.550 -4.916 -5.637 1.00 97.88 101 LEU A CA 1
ATOM 794 C C . LEU A 1 101 ? 2.932 -5.349 -6.129 1.00 97.88 101 LEU A C 1
ATOM 796 O O . LEU A 1 101 ? 3.229 -5.145 -7.302 1.00 97.88 101 LEU A O 1
ATOM 800 N N . ALA A 1 102 ? 3.743 -5.994 -5.289 1.00 95.88 102 ALA A N 1
ATOM 801 C CA . ALA A 1 102 ? 5.019 -6.569 -5.708 1.00 95.88 102 ALA A CA 1
ATOM 802 C C . ALA A 1 102 ? 4.851 -7.643 -6.797 1.00 95.88 102 ALA A C 1
ATOM 804 O O . ALA A 1 102 ? 5.707 -7.744 -7.677 1.00 95.88 102 ALA A O 1
ATOM 805 N N . ASP A 1 103 ? 3.740 -8.383 -6.775 1.00 96.44 103 ASP A N 1
ATOM 806 C CA . ASP A 1 103 ? 3.445 -9.425 -7.761 1.00 96.44 103 ASP A CA 1
ATOM 807 C C . ASP A 1 103 ? 2.895 -8.879 -9.092 1.00 96.44 103 ASP A C 1
ATOM 809 O O . ASP A 1 103 ? 3.095 -9.506 -10.135 1.00 96.44 103 ASP A O 1
ATOM 813 N N . VAL A 1 104 ? 2.197 -7.733 -9.087 1.00 96.44 104 VAL A N 1
ATOM 814 C CA . VAL A 1 104 ? 1.454 -7.242 -10.272 1.00 96.44 104 VAL A CA 1
ATOM 815 C C . VAL A 1 104 ? 1.962 -5.926 -10.867 1.00 96.44 104 VAL A C 1
ATOM 817 O O . VAL A 1 104 ? 1.621 -5.600 -12.007 1.00 96.44 104 VAL A O 1
ATOM 820 N N . MET A 1 105 ? 2.744 -5.139 -10.126 1.00 96.94 105 MET A N 1
ATOM 821 C CA . MET A 1 105 ? 3.208 -3.828 -10.583 1.00 96.94 105 MET A CA 1
ATOM 822 C C . MET A 1 105 ? 4.520 -3.914 -11.365 1.00 96.94 105 MET A C 1
ATOM 824 O O . MET A 1 105 ? 5.482 -4.579 -10.982 1.00 96.94 105 MET A O 1
ATOM 828 N N . HIS A 1 106 ? 4.598 -3.119 -12.428 1.00 94.62 106 HIS A N 1
ATOM 829 C CA . HIS A 1 106 ? 5.817 -2.832 -13.176 1.00 94.62 106 HIS A CA 1
ATOM 830 C C . HIS A 1 106 ? 6.061 -1.317 -13.200 1.00 94.62 106 HIS A C 1
ATOM 832 O O . HIS A 1 106 ? 5.166 -0.541 -12.873 1.00 94.62 106 HIS A O 1
ATOM 838 N N . ASP A 1 107 ? 7.254 -0.877 -13.608 1.00 92.94 107 ASP A N 1
ATOM 839 C CA . ASP A 1 107 ? 7.600 0.558 -13.647 1.00 92.94 107 ASP A CA 1
ATOM 840 C C . ASP A 1 107 ? 6.693 1.394 -14.565 1.00 92.94 107 ASP A C 1
ATOM 842 O O . ASP A 1 107 ? 6.526 2.590 -14.341 1.00 92.94 107 ASP A O 1
ATOM 846 N N . GLU A 1 108 ? 6.085 0.763 -15.572 1.00 93.69 108 GLU A N 1
ATOM 847 C CA . GLU A 1 108 ? 5.151 1.403 -16.507 1.00 93.69 108 GLU A CA 1
ATOM 848 C C . GLU A 1 108 ? 3.679 1.261 -16.077 1.00 93.69 108 GLU A C 1
ATOM 850 O O . GLU A 1 108 ? 2.784 1.808 -16.727 1.00 93.69 108 GLU A O 1
ATOM 855 N N . THR A 1 109 ? 3.400 0.518 -14.999 1.00 95.12 109 THR A N 1
ATOM 856 C CA . THR A 1 109 ? 2.043 0.399 -14.463 1.00 95.12 109 THR A CA 1
ATOM 857 C C . THR A 1 109 ? 1.665 1.713 -13.773 1.00 95.12 109 THR A C 1
ATOM 859 O O . THR A 1 109 ? 2.413 2.186 -12.913 1.00 95.12 109 THR A O 1
ATOM 862 N N . PRO A 1 110 ? 0.509 2.319 -14.102 1.00 95.62 110 PRO A N 1
ATOM 863 C CA . PRO A 1 110 ? 0.019 3.495 -13.393 1.00 95.62 110 PRO A CA 1
ATOM 864 C C . PRO A 1 110 ? -0.078 3.231 -11.888 1.00 95.62 110 PRO A C 1
ATOM 866 O O . PRO A 1 110 ? -0.468 2.139 -11.473 1.00 95.62 110 PRO A O 1
ATOM 869 N N . LEU A 1 111 ? 0.271 4.221 -11.067 1.00 97.25 111 LEU A N 1
ATOM 870 C CA . LEU A 1 111 ? 0.201 4.068 -9.615 1.00 97.25 111 LEU A CA 1
ATOM 871 C C . LEU A 1 111 ? -1.255 3.882 -9.161 1.00 97.25 111 LEU A C 1
ATOM 873 O O . LEU A 1 111 ? -2.122 4.625 -9.634 1.00 97.25 111 LEU A O 1
ATOM 877 N N . PRO A 1 112 ? -1.529 2.948 -8.233 1.00 98.12 112 PRO A N 1
ATOM 878 C CA . PRO A 1 112 ? -2.818 2.907 -7.566 1.00 98.12 112 PRO A CA 1
ATOM 879 C C . PRO A 1 112 ? -2.981 4.107 -6.636 1.00 98.12 112 PRO A C 1
ATOM 881 O O . PRO A 1 112 ? -2.023 4.574 -6.014 1.00 98.12 112 PRO A O 1
ATOM 884 N N . THR A 1 113 ? -4.222 4.538 -6.457 1.00 98.25 113 THR A N 1
ATOM 885 C CA . THR A 1 113 ? -4.622 5.269 -5.254 1.00 98.25 113 THR A CA 1
ATOM 886 C C . THR A 1 113 ? -4.902 4.252 -4.153 1.00 98.25 113 THR A C 1
ATOM 888 O O . THR A 1 113 ? -5.598 3.269 -4.391 1.00 98.25 113 THR A O 1
ATOM 891 N N . ALA A 1 114 ? -4.353 4.465 -2.958 1.00 98.50 114 ALA A N 1
ATOM 892 C CA . ALA A 1 114 ? -4.662 3.651 -1.787 1.00 98.50 114 ALA A CA 1
ATOM 893 C C . ALA A 1 114 ? -5.683 4.384 -0.909 1.00 98.50 114 ALA A C 1
ATOM 895 O O . ALA A 1 114 ? -5.427 5.505 -0.463 1.00 98.50 114 ALA A O 1
ATOM 896 N N . VAL A 1 115 ? -6.817 3.741 -0.645 1.00 98.38 115 VAL A N 1
ATOM 897 C CA . VAL A 1 115 ? -7.943 4.303 0.110 1.00 98.38 115 VAL A CA 1
ATOM 898 C C . VAL A 1 115 ? -8.230 3.425 1.337 1.00 98.38 115 VAL A C 1
ATOM 900 O O . VAL A 1 115 ? -8.260 2.195 1.224 1.00 98.38 115 VAL A O 1
ATOM 903 N N . PRO A 1 116 ? -8.421 4.006 2.536 1.00 98.44 116 PRO A N 1
ATOM 904 C CA . PRO A 1 116 ? -8.798 3.247 3.722 1.00 98.44 116 PRO A CA 1
ATOM 905 C C . PRO A 1 116 ? -10.276 2.838 3.661 1.00 98.44 116 PRO A C 1
ATOM 907 O O . PRO A 1 116 ? -11.130 3.615 3.242 1.00 98.44 116 PRO A O 1
ATOM 910 N N . THR A 1 117 ? -10.602 1.641 4.148 1.00 98.38 117 THR A N 1
ATOM 911 C CA . THR A 1 117 ? -11.999 1.224 4.370 1.00 98.38 117 THR A CA 1
ATOM 912 C C . THR A 1 117 ? -12.366 1.337 5.849 1.00 98.38 117 THR A C 1
ATOM 914 O O . THR A 1 117 ? -11.509 1.173 6.725 1.00 98.38 117 THR A O 1
ATOM 917 N N . SER A 1 118 ? -13.645 1.566 6.158 1.00 97.75 118 SER A N 1
ATOM 918 C CA . SER A 1 118 ? -14.102 1.733 7.546 1.00 97.75 118 SER A CA 1
ATOM 919 C C . SER A 1 118 ? -13.975 0.464 8.397 1.00 97.75 118 SER A C 1
ATOM 921 O O . SER A 1 118 ? -13.907 0.544 9.621 1.00 97.75 118 SER A O 1
ATOM 923 N N . HIS A 1 119 ? -13.885 -0.716 7.777 1.00 96.94 119 HIS A N 1
ATOM 924 C CA . HIS A 1 119 ? -13.752 -2.014 8.450 1.00 96.94 119 HIS A CA 1
ATOM 925 C C . HIS A 1 119 ? -12.309 -2.540 8.517 1.00 96.94 119 HIS A C 1
ATOM 927 O O . HIS A 1 119 ? -12.102 -3.726 8.800 1.00 96.94 119 HIS A O 1
ATOM 933 N N . GLY A 1 120 ? -11.306 -1.685 8.288 1.00 97.62 120 GLY A N 1
ATOM 934 C CA . GLY A 1 120 ? -9.891 -1.989 8.543 1.00 97.62 120 GLY A CA 1
ATOM 935 C C . GLY A 1 120 ? -9.146 -2.690 7.396 1.00 97.62 120 GLY A C 1
ATOM 936 O O . GLY A 1 120 ? -8.106 -3.316 7.624 1.00 97.62 120 GLY A O 1
ATOM 937 N N . ALA A 1 121 ? -9.683 -2.644 6.180 1.00 98.44 121 ALA A N 1
ATOM 938 C CA . ALA A 1 121 ? -9.043 -3.085 4.935 1.00 98.44 121 ALA A CA 1
ATOM 939 C C . ALA A 1 121 ? -8.526 -1.891 4.108 1.00 98.44 121 ALA A C 1
ATOM 941 O O . ALA A 1 121 ? -8.835 -0.742 4.430 1.00 98.44 121 ALA A O 1
ATOM 942 N N . VAL A 1 122 ? -7.773 -2.160 3.040 1.00 98.56 122 VAL A N 1
ATOM 943 C CA . VAL A 1 122 ? -7.334 -1.139 2.070 1.00 98.56 122 VAL A CA 1
ATOM 944 C C . VAL A 1 122 ? -7.934 -1.434 0.708 1.00 98.56 122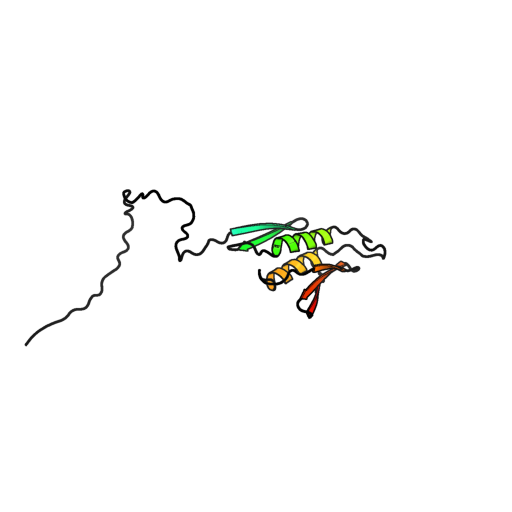 VAL A C 1
ATOM 946 O O . VAL A 1 122 ? -7.937 -2.584 0.280 1.00 98.56 122 VAL A O 1
ATOM 949 N N . GLN A 1 123 ? -8.401 -0.396 0.025 1.00 98.62 123 GLN A N 1
ATOM 950 C CA . GLN A 1 123 ? -8.793 -0.455 -1.375 1.00 98.62 123 GLN A CA 1
ATOM 951 C C . GLN A 1 123 ? -7.694 0.166 -2.245 1.00 98.62 123 GLN A C 1
ATOM 953 O O . GLN A 1 123 ? -7.192 1.251 -1.952 1.00 98.62 123 GLN A O 1
ATOM 958 N N . LEU A 1 124 ? -7.290 -0.557 -3.286 1.00 98.69 124 LEU A N 1
ATOM 959 C CA . LEU A 1 124 ? -6.352 -0.108 -4.310 1.00 98.69 124 LEU A CA 1
ATOM 960 C C . LEU A 1 124 ? -7.140 0.213 -5.574 1.00 98.69 124 LEU A C 1
ATOM 962 O O . LEU A 1 124 ? -7.884 -0.637 -6.063 1.00 98.69 124 LEU A O 1
ATOM 966 N N . GLU A 1 125 ? -6.970 1.422 -6.097 1.00 98.44 125 GLU A N 1
ATOM 967 C CA . GLU A 1 125 ? -7.789 1.935 -7.192 1.00 98.44 125 GLU A CA 1
ATOM 968 C C . GLU A 1 125 ? -6.934 2.441 -8.349 1.00 98.44 125 GLU A C 1
ATOM 970 O O . GLU A 1 125 ? -6.065 3.300 -8.176 1.00 98.44 125 GLU A O 1
ATOM 975 N N . TRP A 1 126 ? -7.231 1.970 -9.556 1.00 97.81 126 TRP A N 1
ATOM 976 C CA . TRP A 1 126 ? -6.666 2.481 -10.798 1.00 97.81 126 TRP A CA 1
ATOM 977 C C . TRP A 1 126 ? -7.778 3.066 -11.654 1.00 97.81 126 TRP A C 1
ATOM 979 O O . TRP A 1 126 ? -8.706 2.361 -12.033 1.00 97.81 126 TRP A O 1
ATOM 989 N N . HIS A 1 127 ? -7.624 4.336 -12.017 1.00 95.00 127 HIS A N 1
ATOM 990 C CA . HIS A 1 127 ? -8.546 5.056 -12.890 1.00 95.00 127 HIS A CA 1
ATOM 991 C C . HIS A 1 127 ? -7.765 5.538 -14.111 1.00 95.00 127 HIS A C 1
ATOM 993 O O . HIS A 1 127 ? -7.047 6.540 -14.050 1.00 95.00 127 HIS A O 1
ATOM 999 N N . THR A 1 128 ? -7.820 4.798 -15.223 1.00 92.69 128 THR A N 1
ATOM 1000 C CA . THR A 1 128 ? -7.003 5.119 -16.405 1.00 92.69 128 THR A CA 1
ATOM 1001 C C . THR A 1 128 ? -7.760 4.901 -17.704 1.00 92.69 128 THR A C 1
ATOM 1003 O O . THR A 1 128 ? -8.390 3.872 -17.912 1.00 92.69 128 THR A O 1
ATOM 1006 N N . ARG A 1 129 ? -7.680 5.876 -18.622 1.00 89.81 129 ARG A N 1
ATOM 1007 C CA . ARG A 1 129 ? -8.268 5.789 -19.976 1.00 89.81 129 ARG A CA 1
ATOM 1008 C C . ARG A 1 129 ? -9.760 5.399 -19.991 1.00 89.81 129 ARG A C 1
ATOM 1010 O O . ARG A 1 129 ? -10.212 4.754 -20.931 1.00 89.81 129 ARG A O 1
ATOM 1017 N N . GLY A 1 130 ? -10.513 5.813 -18.970 1.00 91.44 130 GLY A N 1
ATOM 1018 C CA . GLY A 1 130 ? -11.938 5.491 -18.828 1.00 91.44 130 GLY A CA 1
ATOM 1019 C C . GLY A 1 130 ? -12.222 4.056 -18.374 1.00 91.44 130 GLY A C 1
ATOM 1020 O O . GLY A 1 130 ? -13.334 3.580 -18.577 1.00 91.44 130 GLY A O 1
ATOM 1021 N N . ILE A 1 131 ? -11.224 3.365 -17.817 1.00 93.12 131 ILE A N 1
ATOM 1022 C CA . ILE A 1 131 ? -11.357 2.064 -17.163 1.00 93.12 131 ILE A CA 1
ATOM 1023 C C . ILE A 1 131 ? -11.026 2.240 -15.684 1.00 93.12 131 ILE A C 1
ATOM 1025 O O . ILE A 1 131 ? -9.977 2.807 -15.353 1.00 93.12 131 ILE A O 1
ATOM 1029 N N . ASP A 1 132 ? -11.891 1.676 -14.846 1.00 95.94 132 ASP A N 1
ATOM 1030 C CA . ASP A 1 132 ? -11.748 1.652 -13.396 1.00 95.94 132 ASP A CA 1
ATOM 1031 C C . ASP A 1 132 ? -11.498 0.209 -12.934 1.00 95.94 132 ASP A C 1
ATOM 1033 O O . ASP A 1 132 ? -12.198 -0.726 -13.339 1.00 95.94 132 ASP A O 1
ATOM 1037 N N . LEU A 1 133 ? -10.460 0.022 -12.119 1.00 97.00 133 LEU A N 1
ATOM 1038 C CA . LEU A 1 133 ? -10.145 -1.231 -11.438 1.00 97.00 133 LEU A CA 1
ATOM 1039 C C . LEU A 1 133 ? -10.000 -0.947 -9.948 1.00 97.00 133 LEU A C 1
ATOM 1041 O O . LEU A 1 133 ? -9.169 -0.132 -9.550 1.00 97.00 133 LEU A O 1
ATOM 1045 N N . GLU A 1 134 ? -10.751 -1.686 -9.141 1.00 97.94 134 GLU A N 1
ATOM 1046 C CA . GLU A 1 134 ? -10.705 -1.614 -7.685 1.00 97.94 134 GLU A CA 1
ATOM 1047 C C . GLU A 1 134 ? -10.399 -2.999 -7.115 1.00 97.94 134 GLU A C 1
ATOM 1049 O O . GLU A 1 134 ? -11.009 -4.000 -7.505 1.00 97.94 134 GLU A O 1
ATOM 1054 N N . ILE A 1 135 ? -9.445 -3.062 -6.188 1.00 98.19 135 ILE A N 1
ATOM 1055 C CA . ILE A 1 135 ? -9.102 -4.282 -5.460 1.00 98.19 135 ILE A CA 1
ATOM 1056 C C . ILE A 1 135 ? -9.121 -3.975 -3.969 1.00 98.19 135 ILE A C 1
ATOM 1058 O O . ILE A 1 135 ? -8.294 -3.212 -3.472 1.00 98.19 135 ILE A O 1
ATOM 1062 N N . GLU A 1 136 ? -10.039 -4.603 -3.238 1.00 98.50 136 GLU A N 1
ATOM 1063 C CA . GLU A 1 136 ? -10.040 -4.548 -1.780 1.00 98.50 136 GLU A CA 1
ATOM 1064 C C . GLU A 1 136 ? -9.156 -5.663 -1.203 1.00 98.50 136 GLU A C 1
ATOM 1066 O O . GLU A 1 136 ? -9.389 -6.851 -1.433 1.00 98.50 136 GLU A O 1
ATOM 1071 N N . VAL A 1 137 ? -8.153 -5.282 -0.414 1.00 98.44 137 VAL A N 1
ATOM 1072 C CA . VAL A 1 137 ? -7.206 -6.194 0.225 1.00 98.44 137 VAL A CA 1
ATOM 1073 C C . VAL A 1 137 ? -7.534 -6.336 1.707 1.00 98.44 137 VAL A C 1
ATOM 1075 O O . VAL A 1 137 ? -7.479 -5.374 2.480 1.00 98.44 137 VAL A O 1
ATOM 1078 N N . ARG A 1 138 ? -7.851 -7.569 2.115 1.00 96.44 138 ARG A N 1
ATOM 1079 C CA . ARG A 1 138 ? -8.202 -7.929 3.494 1.00 96.44 138 ARG A CA 1
ATOM 1080 C C . ARG A 1 138 ? -7.166 -8.889 4.068 1.00 96.44 138 ARG A C 1
ATOM 1082 O O . ARG A 1 138 ? -7.072 -10.026 3.616 1.00 96.44 138 ARG A O 1
ATOM 1089 N N . GLY A 1 139 ? -6.435 -8.447 5.088 1.00 88.06 139 GLY A N 1
ATOM 1090 C CA . GLY A 1 139 ? -5.628 -9.335 5.922 1.00 88.06 139 GLY A CA 1
ATOM 1091 C C . GLY A 1 139 ? -6.480 -10.002 7.004 1.00 88.06 139 GLY A C 1
ATOM 1092 O O . GLY A 1 139 ? -7.306 -9.332 7.631 1.00 88.06 139 GLY A O 1
ATOM 1093 N N . SER A 1 140 ? -6.281 -11.308 7.200 1.00 78.31 140 SER A N 1
ATOM 1094 C CA . SER A 1 140 ? -6.891 -12.115 8.271 1.00 78.31 140 SER A CA 1
ATOM 1095 C C . SER A 1 140 ? -6.203 -11.928 9.616 1.00 78.31 140 SER A C 1
ATOM 1097 O O . SER A 1 140 ? -4.953 -11.866 9.603 1.00 78.31 140 SER A O 1
#

Foldseek 3Di:
DDDDDDDDDDDPDDDPDDDDPPPPDPDDPPDDDPPPDPQAWDWDWDDAAPGTDIDTGSDDQPQLRVLRVQLSVQQPQPACNVVPGAHRADVQQSVQVNVVCVVPDHSPDDHWRWDADSPRWIWTWDQPPNDIDIDIGDGD

Secondary structure (DSSP, 8-state):
-----------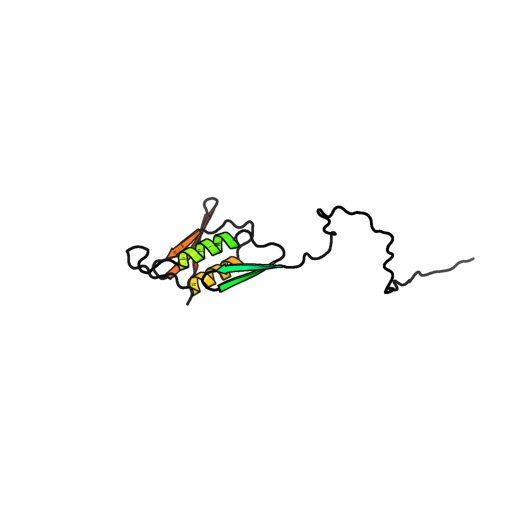---------TT------SS----TTSPPPPEEEEEEETTEEEEEEESS--TTHHHHHHHHHHHTTPPTTTTSS-PPPPPHHHHHHHHHHHHHH--TTSPPPEEEE-TTS-EEEEEEETTEEEEEEE---

pLDDT: mean 81.07, std 24.89, range [30.53, 98.69]